Protein AF-A0A6L3F4P0-F1 (afdb_monomer_lite)

pLDDT: mean 70.33, std 22.97, range [26.78, 92.69]

Foldseek 3Di:
DWDQDPVPRWTWDDDPPDGDTDTFDDDDDDDDDPPRPPPDPPVPPVFDFQLVVVLVCCPVVDDPVRVCVLCVVVVHDLVPFDDDDPSSSSSSVCVVCVVVVNNVVSLVSVCVVCVPDDSVVGTD

Structure (mmCIF, N/CA/C/O backbone):
data_AF-A0A6L3F4P0-F1
#
_entry.id   AF-A0A6L3F4P0-F1
#
loop_
_atom_site.group_PDB
_atom_site.id
_atom_site.type_symbol
_atom_site.label_atom_id
_atom_site.label_alt_id
_atom_site.label_comp_id
_atom_site.label_asym_id
_atom_site.label_entity_id
_atom_site.label_seq_id
_atom_site.pdbx_PDB_ins_code
_atom_site.Cartn_x
_atom_site.Cartn_y
_atom_site.Cartn_z
_atom_site.occupancy
_atom_site.B_iso_or_equiv
_atom_site.auth_seq_id
_atom_site.auth_comp_id
_atom_site.auth_asym_id
_atom_site.auth_atom_id
_atom_site.pdbx_PDB_model_num
ATOM 1 N N . MET A 1 1 ? -1.075 0.061 -32.905 1.00 42.75 1 MET A N 1
ATOM 2 C CA . MET A 1 1 ? -0.532 -0.656 -34.079 1.00 42.75 1 MET A CA 1
ATOM 3 C C . MET A 1 1 ? -1.241 -1.988 -34.069 1.00 42.75 1 MET A C 1
ATOM 5 O O . MET A 1 1 ? -0.926 -2.826 -33.236 1.00 42.75 1 MET A O 1
ATOM 9 N N . ASP A 1 2 ? -2.307 -2.077 -34.853 1.00 35.22 2 ASP A N 1
ATOM 10 C CA . ASP A 1 2 ? -3.335 -3.107 -34.708 1.00 35.22 2 ASP A CA 1
ATOM 11 C C . ASP A 1 2 ? -2.929 -4.367 -35.473 1.00 35.22 2 ASP A C 1
ATOM 13 O O . ASP A 1 2 ? -2.461 -4.281 -36.610 1.00 35.22 2 ASP A O 1
ATOM 17 N N . TYR A 1 3 ? -3.059 -5.531 -34.833 1.00 44.69 3 TYR A N 1
ATOM 18 C CA . TYR A 1 3 ? -2.698 -6.822 -35.416 1.00 44.69 3 TYR A CA 1
ATOM 19 C C . TYR A 1 3 ? -3.975 -7.643 -35.609 1.00 44.69 3 TYR A C 1
ATOM 21 O O . TYR A 1 3 ? -4.671 -7.970 -34.648 1.00 44.69 3 TYR A O 1
ATOM 29 N N . PHE A 1 4 ? -4.300 -7.941 -36.865 1.00 42.84 4 PHE A N 1
ATOM 30 C CA . PHE A 1 4 ? -5.438 -8.774 -37.247 1.00 42.84 4 PHE A CA 1
ATOM 31 C C . PHE A 1 4 ? -4.982 -10.239 -37.245 1.00 42.84 4 PHE A C 1
ATOM 33 O O . PHE A 1 4 ? -4.048 -10.575 -37.975 1.00 42.84 4 PHE A O 1
ATOM 40 N N . ASN A 1 5 ? -5.592 -11.111 -36.435 1.00 42.06 5 ASN A N 1
ATOM 41 C CA . ASN A 1 5 ? -5.257 -12.536 -36.443 1.00 42.06 5 ASN A CA 1
ATOM 42 C C . ASN A 1 5 ? -6.239 -13.293 -37.348 1.00 42.06 5 ASN A C 1
ATOM 44 O O . ASN A 1 5 ? -7.413 -13.466 -37.019 1.00 42.06 5 ASN A O 1
ATOM 48 N N . SER A 1 6 ? -5.760 -13.698 -38.526 1.00 47.28 6 SER A N 1
ATOM 49 C CA . SER A 1 6 ? -6.613 -14.195 -39.612 1.00 47.28 6 SER A CA 1
ATOM 50 C C . SER A 1 6 ? -7.157 -15.614 -39.401 1.00 47.28 6 SER A C 1
ATOM 52 O O . SER A 1 6 ? -8.027 -16.020 -40.166 1.00 47.28 6 SER A O 1
ATOM 54 N N . ASP A 1 7 ? -6.684 -16.350 -38.391 1.00 43.00 7 ASP A N 1
ATOM 55 C CA . ASP A 1 7 ? -7.163 -17.709 -38.087 1.00 43.00 7 ASP A CA 1
ATOM 56 C C . ASP A 1 7 ? -8.420 -17.731 -37.195 1.00 43.00 7 ASP A C 1
ATOM 58 O O . ASP A 1 7 ? -9.146 -18.723 -37.183 1.00 43.00 7 ASP A O 1
ATOM 62 N N . SER A 1 8 ? -8.721 -16.637 -36.482 1.00 45.34 8 SER A N 1
ATOM 63 C CA . SER A 1 8 ? -9.812 -16.605 -35.488 1.00 45.34 8 SER A CA 1
ATOM 64 C C . SER A 1 8 ? -10.916 -15.591 -35.793 1.00 45.34 8 SER A C 1
ATOM 66 O O . SER A 1 8 ? -11.995 -15.681 -35.221 1.00 45.34 8 SER A O 1
ATOM 68 N N . GLY A 1 9 ? -10.675 -14.633 -36.696 1.00 38.62 9 GLY A N 1
ATOM 69 C CA . GLY A 1 9 ? -11.636 -13.564 -36.991 1.00 38.62 9 GLY A CA 1
ATOM 70 C C . GLY A 1 9 ? -11.689 -12.441 -35.947 1.00 38.62 9 GLY A C 1
ATOM 71 O O . GLY A 1 9 ? -12.591 -11.611 -36.014 1.00 38.62 9 GLY A O 1
ATOM 72 N N . ASP A 1 10 ? -10.714 -12.372 -35.034 1.00 38.34 10 ASP A N 1
ATOM 73 C CA . ASP A 1 10 ? -10.669 -11.362 -33.975 1.00 38.34 10 ASP A CA 1
ATOM 74 C C . ASP A 1 10 ? -9.660 -10.237 -34.263 1.00 38.34 10 ASP A C 1
ATOM 76 O O . ASP A 1 10 ? -8.498 -10.459 -34.627 1.00 38.34 10 ASP A O 1
ATOM 80 N N . LEU A 1 11 ? -10.113 -9.001 -34.037 1.00 41.16 11 LEU A N 1
ATOM 81 C CA . LEU A 1 11 ? -9.292 -7.791 -33.977 1.00 41.16 11 LEU A CA 1
ATOM 82 C C . LEU A 1 11 ? -8.841 -7.568 -32.534 1.00 41.16 11 LEU A C 1
ATOM 84 O O . LEU A 1 11 ? -9.662 -7.260 -31.669 1.00 41.16 11 LEU A O 1
ATOM 88 N N . ILE A 1 12 ? -7.536 -7.676 -32.281 1.00 43.41 12 ILE A N 1
ATOM 89 C CA . ILE A 1 12 ? -6.963 -7.364 -30.971 1.00 43.41 12 ILE A CA 1
ATOM 90 C C . ILE A 1 12 ? -6.467 -5.916 -30.991 1.00 43.41 12 ILE A C 1
ATOM 92 O O . ILE A 1 12 ? -5.444 -5.602 -31.605 1.00 43.41 12 ILE A O 1
ATOM 96 N N . LEU A 1 13 ? -7.200 -5.027 -30.318 1.00 44.22 13 LEU A N 1
ATOM 97 C CA . LEU A 1 13 ? -6.791 -3.637 -30.113 1.00 44.22 13 LEU A CA 1
ATOM 98 C C . LEU A 1 13 ? -6.022 -3.538 -28.790 1.00 44.22 13 LEU A C 1
ATOM 100 O O . LEU A 1 13 ? -6.597 -3.664 -27.708 1.00 44.22 13 LEU A O 1
ATOM 104 N N . TYR A 1 14 ? -4.708 -3.326 -28.877 1.00 40.53 14 TYR A N 1
ATOM 105 C CA . TYR A 1 14 ? -3.856 -3.058 -27.719 1.00 40.53 14 TYR A CA 1
ATOM 106 C C . TYR A 1 14 ? -3.751 -1.547 -27.499 1.00 40.53 14 TYR A C 1
ATOM 108 O O . TYR A 1 14 ? -3.078 -0.856 -28.267 1.00 40.53 14 TYR A O 1
ATOM 116 N N . ASP A 1 15 ? -4.365 -1.030 -26.434 1.00 38.53 15 ASP A N 1
ATOM 117 C CA . ASP A 1 15 ? -4.084 0.331 -25.976 1.00 38.53 15 ASP A CA 1
ATOM 118 C C . ASP A 1 15 ? -2.835 0.325 -25.081 1.00 38.53 15 ASP A C 1
ATOM 120 O O . ASP A 1 15 ? -2.800 -0.271 -24.002 1.00 38.53 15 ASP A O 1
ATOM 124 N N . THR A 1 16 ? -1.768 0.975 -25.545 1.00 40.09 16 THR A N 1
ATOM 125 C CA . THR A 1 16 ? -0.463 1.012 -24.867 1.00 40.09 16 THR A CA 1
ATOM 126 C C . THR A 1 16 ? -0.440 1.840 -23.576 1.00 40.09 16 THR A C 1
ATOM 128 O O . THR A 1 16 ? 0.608 1.895 -22.933 1.00 40.09 16 THR A O 1
ATOM 131 N N . ALA A 1 17 ? -1.540 2.483 -23.163 1.00 40.66 17 ALA A N 1
ATOM 132 C CA . ALA A 1 17 ? -1.553 3.331 -21.968 1.00 40.66 17 ALA A CA 1
ATOM 133 C C . ALA A 1 17 ? -2.122 2.644 -20.715 1.00 40.66 17 ALA A C 1
ATOM 135 O O . ALA A 1 17 ? -1.801 3.060 -19.598 1.00 40.66 17 ALA A O 1
ATOM 136 N N . LYS A 1 18 ? -2.927 1.585 -20.850 1.00 40.06 18 LYS A N 1
ATOM 137 C CA . LYS A 1 18 ? -3.455 0.803 -19.720 1.00 40.06 18 LYS A CA 1
ATOM 138 C C . LYS A 1 18 ? -3.659 -0.629 -20.186 1.00 40.06 18 LYS A C 1
ATOM 140 O O . LYS A 1 18 ? -4.528 -0.851 -21.012 1.00 40.06 18 LYS A O 1
ATOM 145 N N . CYS A 1 19 ? -2.871 -1.576 -19.675 1.00 32.91 19 CYS A N 1
ATOM 146 C CA . CYS A 1 19 ? -2.911 -3.002 -20.022 1.00 32.91 19 CYS A CA 1
ATOM 147 C C . CYS A 1 19 ? -4.301 -3.657 -19.833 1.00 32.91 19 CYS A C 1
ATOM 149 O O . CYS A 1 19 ? -4.475 -4.446 -18.911 1.00 32.91 19 CYS A O 1
ATOM 151 N N . ASN A 1 20 ? -5.269 -3.363 -20.697 1.00 36.84 20 ASN A N 1
ATOM 152 C CA . ASN A 1 20 ? -6.595 -3.961 -20.731 1.00 36.84 20 ASN A CA 1
ATOM 153 C C . ASN A 1 20 ? -6.821 -4.505 -22.145 1.00 36.84 20 ASN A C 1
ATOM 155 O O . ASN A 1 20 ? -6.736 -3.769 -23.127 1.00 36.84 20 ASN A O 1
ATOM 159 N N . LEU A 1 21 ? -7.055 -5.812 -22.233 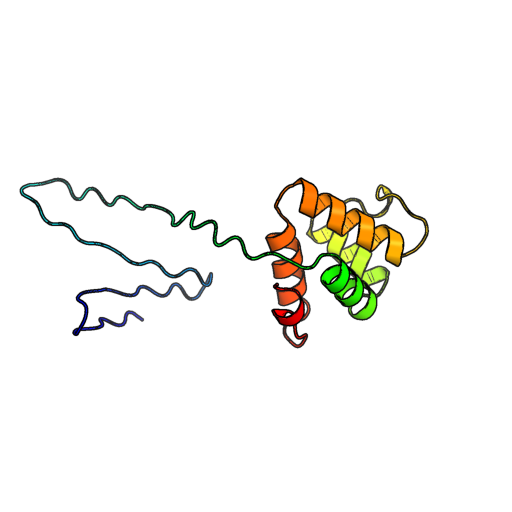1.00 40.03 21 LEU A N 1
ATOM 160 C CA . LEU A 1 21 ? -7.337 -6.532 -23.470 1.00 40.03 21 LEU A CA 1
ATOM 161 C C . LEU A 1 21 ? -8.816 -6.317 -23.834 1.00 40.03 21 LEU A C 1
ATOM 163 O O . LEU A 1 21 ? -9.685 -6.622 -23.023 1.00 40.03 21 LEU A O 1
ATOM 167 N N . PHE A 1 22 ? -9.109 -5.797 -25.025 1.00 43.44 22 PHE A N 1
ATOM 168 C CA . PHE 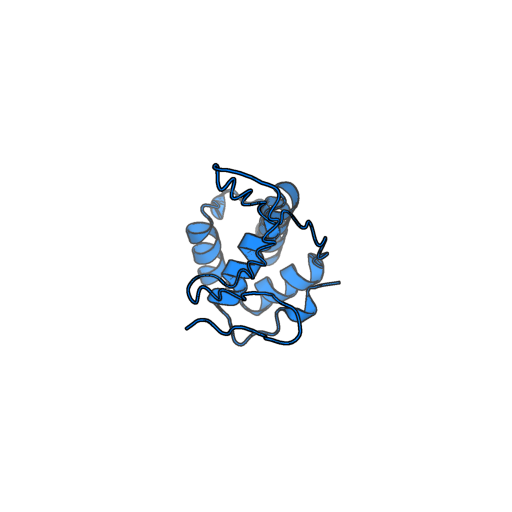A 1 22 ? -10.473 -5.688 -25.553 1.00 43.44 22 PHE A CA 1
ATOM 169 C C . PHE A 1 22 ? -10.668 -6.765 -26.633 1.00 43.44 22 PHE A C 1
ATOM 171 O O . PHE A 1 22 ? -9.944 -6.754 -27.626 1.00 43.44 22 PHE A O 1
ATOM 178 N N . LEU A 1 23 ? -11.624 -7.685 -26.460 1.00 38.66 23 LEU A N 1
ATOM 179 C CA . LEU A 1 23 ? -12.101 -8.579 -27.528 1.00 38.66 23 LEU A CA 1
ATOM 180 C C . LEU A 1 23 ? -13.448 -8.048 -28.040 1.00 38.66 23 LEU A C 1
ATOM 182 O O . LEU A 1 23 ? -14.329 -7.720 -27.246 1.00 38.66 23 LEU A O 1
ATOM 186 N N . CYS A 1 24 ? -13.581 -7.903 -29.359 1.00 34.19 24 CYS A N 1
ATOM 187 C CA . CYS A 1 24 ? -14.738 -7.305 -30.025 1.00 34.19 24 CYS A CA 1
ATOM 188 C C . CYS A 1 24 ? -15.501 -8.385 -30.802 1.00 34.19 24 CYS A C 1
ATOM 190 O O . CYS A 1 24 ? -15.080 -8.755 -31.894 1.00 34.19 24 CYS A O 1
ATOM 192 N N . GLU A 1 25 ? -16.627 -8.877 -30.278 1.00 35.97 25 GLU A N 1
ATOM 193 C CA . GLU A 1 25 ? -17.511 -9.746 -31.065 1.00 35.97 25 GLU A CA 1
ATOM 194 C C . GLU A 1 25 ? -18.373 -8.905 -32.021 1.00 35.97 25 GLU A C 1
ATOM 196 O O . GLU A 1 25 ? -19.236 -8.125 -31.606 1.00 35.97 25 GLU A O 1
ATOM 201 N N . VAL A 1 26 ? -18.159 -9.083 -33.327 1.00 41.56 26 VAL A N 1
ATOM 202 C CA . VAL A 1 26 ? -18.986 -8.489 -34.386 1.00 41.56 26 VAL A CA 1
ATOM 203 C C . VAL A 1 26 ? -20.092 -9.477 -34.760 1.00 41.56 26 VAL A C 1
ATOM 205 O O . VAL A 1 26 ? -19.871 -10.395 -35.544 1.00 41.56 26 VAL A O 1
ATOM 208 N N . SER A 1 27 ? -21.306 -9.289 -34.235 1.00 35.84 27 SER A N 1
ATOM 209 C CA . SER A 1 27 ? -22.479 -10.056 -34.681 1.00 35.84 27 SER A CA 1
ATOM 210 C C . SER A 1 27 ? -23.333 -9.231 -35.643 1.00 35.84 27 SER A C 1
ATOM 212 O O . SER A 1 27 ? -23.901 -8.199 -35.281 1.00 35.84 27 SER A O 1
ATOM 214 N N . ASN A 1 28 ? -23.395 -9.681 -36.896 1.00 43.16 28 ASN A N 1
ATOM 215 C CA . ASN A 1 28 ? -24.154 -9.062 -37.975 1.00 43.16 28 ASN A CA 1
ATOM 216 C C . ASN A 1 28 ? -25.495 -9.788 -38.144 1.00 43.16 28 ASN A C 1
ATOM 218 O O . ASN A 1 28 ? -25.561 -10.835 -38.785 1.00 43.16 28 ASN A O 1
ATOM 222 N N . GLN A 1 29 ? -26.574 -9.228 -37.597 1.00 43.59 29 GLN A N 1
ATOM 223 C CA . GLN A 1 29 ? -27.927 -9.597 -38.012 1.00 43.59 29 GLN A CA 1
ATOM 224 C C . GLN A 1 29 ? -28.713 -8.342 -38.391 1.00 43.59 29 GLN A C 1
ATOM 226 O O . GLN A 1 29 ? -29.338 -7.706 -37.557 1.00 43.59 29 GLN A O 1
ATOM 231 N N . SER A 1 30 ? -28.659 -8.040 -39.691 1.00 41.66 30 SER A N 1
ATOM 232 C CA . SER A 1 30 ? -29.635 -7.282 -40.481 1.00 41.66 30 SER A CA 1
ATOM 233 C C . SER A 1 30 ? -29.992 -5.851 -40.035 1.00 41.66 30 SER A C 1
ATOM 235 O O . SER A 1 30 ? -30.698 -5.617 -39.063 1.00 41.66 30 SER A O 1
ATOM 237 N N . ALA A 1 31 ? -29.590 -4.910 -40.895 1.00 42.66 31 ALA A N 1
ATOM 238 C CA . ALA A 1 31 ? -30.130 -3.564 -41.092 1.00 42.66 31 ALA A CA 1
ATOM 239 C C . ALA A 1 31 ? -30.072 -2.565 -39.910 1.00 42.66 31 ALA A C 1
ATOM 241 O O . ALA A 1 31 ? -31.017 -2.372 -39.155 1.00 42.66 31 ALA A O 1
ATOM 242 N N . ASN A 1 32 ? -28.998 -1.768 -39.937 1.00 45.44 32 ASN A N 1
ATOM 243 C CA . ASN A 1 32 ? -29.019 -0.329 -39.652 1.00 45.44 32 ASN A CA 1
ATOM 244 C C . ASN A 1 32 ? -29.229 0.125 -38.192 1.00 45.44 32 ASN A C 1
ATOM 246 O O . ASN A 1 32 ? -30.074 0.970 -37.924 1.00 45.44 32 ASN A O 1
ATOM 250 N N . MET A 1 33 ? -28.397 -0.371 -37.269 1.00 26.78 33 MET A N 1
ATOM 251 C CA . MET A 1 33 ? -27.909 0.368 -36.090 1.00 26.78 33 MET A CA 1
ATOM 252 C C . MET A 1 33 ? -26.742 -0.427 -35.483 1.00 26.78 33 MET A C 1
ATOM 254 O O . MET A 1 33 ? -26.954 -1.497 -34.916 1.00 26.78 33 MET A O 1
ATOM 258 N N . ILE A 1 34 ? -25.497 0.042 -35.632 1.00 32.53 34 ILE A N 1
ATOM 259 C CA . ILE A 1 34 ? -24.331 -0.605 -35.006 1.00 32.53 34 ILE A CA 1
ATOM 260 C C . ILE A 1 34 ? -24.468 -0.412 -33.494 1.00 32.53 34 ILE A C 1
ATOM 262 O O . ILE A 1 34 ? -24.091 0.624 -32.952 1.00 32.53 34 ILE A O 1
ATOM 266 N N . THR A 1 35 ? -25.049 -1.386 -32.801 1.00 28.84 35 THR A N 1
ATOM 267 C CA . THR A 1 35 ? -25.110 -1.356 -31.340 1.00 28.84 35 THR A CA 1
ATOM 268 C C . THR A 1 35 ? -23.824 -1.986 -30.830 1.00 28.84 35 THR A C 1
ATOM 270 O O . THR A 1 35 ? -23.754 -3.196 -30.633 1.00 28.84 35 THR A O 1
ATOM 273 N N . VAL A 1 36 ? -22.780 -1.172 -30.651 1.00 39.53 36 VAL A N 1
ATOM 274 C CA . VAL A 1 36 ? -21.571 -1.609 -29.945 1.00 39.53 36 VAL A CA 1
ATOM 275 C C . VAL A 1 36 ? -21.954 -1.762 -28.478 1.00 39.53 36 VAL A C 1
ATOM 277 O O . VAL A 1 36 ? -21.948 -0.799 -27.712 1.00 39.53 36 VAL A O 1
ATOM 280 N N . LYS A 1 37 ? -22.338 -2.970 -28.067 1.00 41.28 37 LYS A N 1
ATOM 281 C CA . LYS A 1 37 ? -22.358 -3.299 -26.645 1.00 41.28 37 LYS A CA 1
ATOM 282 C C . LYS A 1 37 ? -20.907 -3.405 -26.199 1.00 41.28 37 LYS A C 1
ATOM 284 O O . LYS A 1 37 ? -20.295 -4.461 -26.302 1.00 41.28 37 LYS A O 1
ATOM 289 N N . ILE A 1 38 ? -20.360 -2.291 -25.718 1.00 42.31 38 ILE A N 1
ATOM 290 C CA . ILE A 1 38 ? -19.138 -2.305 -24.915 1.00 42.31 38 ILE A CA 1
ATOM 291 C C . ILE A 1 38 ? -19.525 -2.963 -23.595 1.00 42.31 38 ILE A C 1
ATOM 293 O O . ILE A 1 38 ? -19.912 -2.304 -22.630 1.00 42.31 38 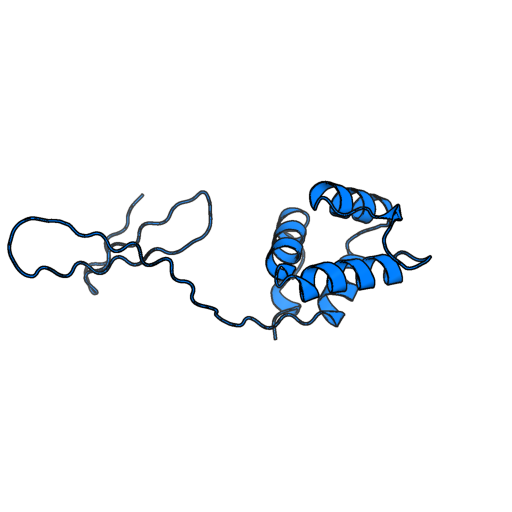ILE A O 1
ATOM 297 N N . THR A 1 39 ? -19.498 -4.286 -23.570 1.00 39.16 39 THR A N 1
ATOM 298 C CA . THR A 1 39 ? -19.538 -5.017 -22.315 1.00 39.16 39 THR A CA 1
ATOM 299 C C . THR A 1 39 ? -18.143 -4.868 -21.739 1.00 39.16 39 THR A C 1
ATOM 301 O O . THR A 1 39 ? -17.199 -5.495 -22.211 1.00 39.16 39 THR A O 1
ATOM 304 N N . VAL A 1 40 ? -17.985 -3.975 -20.759 1.00 45.31 40 VAL A N 1
ATOM 305 C CA . VAL A 1 40 ? -16.817 -4.036 -19.882 1.00 45.31 40 VAL A CA 1
ATOM 306 C C . VAL A 1 40 ? -16.812 -5.455 -19.338 1.00 45.31 40 VAL A C 1
ATOM 308 O O . VAL A 1 40 ? -17.778 -5.862 -18.688 1.00 45.31 40 VAL A O 1
ATOM 311 N N . ILE A 1 41 ? -15.765 -6.213 -19.650 1.00 42.78 41 ILE A N 1
ATOM 312 C CA . ILE A 1 41 ? -15.435 -7.442 -18.940 1.00 42.78 41 ILE A CA 1
ATOM 313 C C . ILE A 1 41 ? -15.226 -7.054 -17.474 1.00 42.78 41 ILE A C 1
ATOM 315 O O . ILE A 1 41 ? -14.120 -6.789 -17.019 1.00 42.78 41 ILE A O 1
ATOM 319 N N . HIS A 1 42 ? -16.321 -7.001 -16.716 1.00 46.75 42 HIS A N 1
ATOM 320 C CA . HIS A 1 42 ? -16.318 -7.205 -15.275 1.00 46.75 42 HIS A CA 1
ATOM 321 C C . HIS A 1 42 ? -16.141 -8.703 -15.040 1.00 46.75 42 HIS A C 1
ATOM 323 O O . HIS A 1 42 ? -16.974 -9.377 -14.439 1.00 46.75 42 HIS A O 1
ATOM 329 N N . GLU A 1 43 ? -15.051 -9.240 -15.578 1.00 44.53 43 GLU A N 1
ATOM 330 C CA . GLU A 1 43 ? -14.605 -10.577 -15.269 1.00 44.53 43 GLU A CA 1
ATOM 331 C C . GLU A 1 43 ? -13.926 -10.448 -13.909 1.00 44.53 43 GLU A C 1
ATOM 333 O O . GLU A 1 43 ? -12.767 -10.049 -13.778 1.00 44.53 43 GLU A O 1
ATOM 338 N N . HIS A 1 44 ? -14.723 -10.661 -12.861 1.00 44.88 44 HIS A N 1
ATOM 339 C CA . HIS A 1 44 ? -14.266 -10.891 -11.496 1.00 44.88 44 HIS A CA 1
ATOM 340 C C . HIS A 1 44 ? -13.463 -12.202 -11.476 1.00 44.88 44 HIS A C 1
ATOM 342 O O . HIS A 1 44 ? -13.838 -13.180 -10.833 1.00 44.88 44 HIS A O 1
ATOM 348 N N . ASP A 1 45 ? -12.338 -12.228 -12.189 1.00 49.00 45 ASP A N 1
ATOM 349 C CA . ASP A 1 45 ? -11.298 -13.212 -11.982 1.00 49.00 45 ASP A CA 1
ATOM 350 C C . ASP A 1 45 ? -10.822 -12.967 -10.555 1.00 49.00 45 ASP A C 1
ATOM 352 O O . ASP A 1 45 ? -10.253 -11.917 -10.225 1.00 49.00 45 ASP A O 1
ATOM 356 N N . LYS A 1 46 ? -11.259 -13.838 -9.647 1.00 58.62 46 LYS A N 1
ATOM 357 C CA . LYS A 1 46 ? -11.197 -13.643 -8.199 1.00 58.62 46 LYS A CA 1
ATOM 358 C C . LYS A 1 46 ? -9.784 -13.964 -7.727 1.00 58.62 46 LYS A C 1
ATOM 360 O O . LYS A 1 46 ? -9.588 -14.837 -6.890 1.00 58.62 46 LYS A O 1
ATOM 365 N N . VAL A 1 47 ? -8.805 -13.262 -8.297 1.00 66.50 47 VAL A N 1
ATOM 366 C CA . VAL A 1 47 ? -7.397 -13.333 -7.933 1.00 66.50 47 VAL A CA 1
ATOM 367 C C . VAL A 1 47 ? -7.308 -13.065 -6.441 1.00 66.50 47 VAL A C 1
ATOM 369 O O . VAL A 1 47 ? -7.543 -11.946 -5.970 1.00 66.50 47 VAL A O 1
ATOM 372 N N . LYS A 1 48 ? -7.040 -14.128 -5.691 1.00 79.19 48 LYS A N 1
ATOM 373 C CA . LYS A 1 48 ? -7.014 -14.088 -4.243 1.00 79.19 48 LYS A CA 1
ATOM 374 C C . LYS A 1 48 ? -5.620 -13.628 -3.834 1.00 79.19 48 LYS A C 1
ATOM 376 O O . LYS A 1 48 ? -4.612 -14.188 -4.249 1.00 79.19 48 LYS A O 1
ATOM 381 N N . ILE A 1 49 ? -5.555 -12.552 -3.058 1.00 86.12 49 ILE A N 1
ATOM 382 C CA . ILE A 1 49 ? -4.286 -11.969 -2.612 1.00 86.12 49 ILE A CA 1
ATOM 383 C C . ILE A 1 49 ? -4.012 -12.436 -1.186 1.00 86.12 49 ILE A C 1
ATOM 385 O O . ILE A 1 49 ? -4.848 -12.321 -0.292 1.00 86.12 49 ILE A O 1
ATOM 389 N N . ASN A 1 50 ? -2.812 -12.953 -0.954 1.00 89.75 50 ASN A N 1
ATOM 390 C CA . ASN A 1 50 ? -2.330 -13.291 0.371 1.00 89.75 50 ASN A CA 1
ATOM 391 C C . ASN A 1 50 ? -1.910 -12.014 1.112 1.00 89.75 50 ASN A C 1
ATOM 393 O O . ASN A 1 50 ? -0.789 -11.518 0.961 1.00 89.75 50 ASN A O 1
ATOM 397 N N . LEU A 1 51 ? -2.816 -11.497 1.944 1.00 89.38 51 LEU A N 1
ATOM 398 C CA . LEU A 1 51 ? -2.619 -10.268 2.719 1.00 89.38 51 LEU A CA 1
ATOM 399 C C . LEU A 1 51 ? -1.402 -10.344 3.650 1.00 89.38 51 LEU A C 1
ATOM 401 O O . LEU A 1 51 ? -0.674 -9.366 3.811 1.00 89.38 51 LEU A O 1
ATOM 405 N N . SER A 1 52 ? -1.132 -11.513 4.238 1.00 90.75 52 SER A N 1
ATOM 406 C CA . SER A 1 52 ? 0.033 -11.704 5.106 1.00 90.75 52 SER A CA 1
ATOM 407 C C . SER A 1 52 ? 1.340 -11.567 4.329 1.00 90.75 52 SER A C 1
ATOM 409 O O . SER A 1 52 ? 2.288 -10.951 4.822 1.00 90.75 52 SER A O 1
ATOM 411 N N . ARG A 1 53 ? 1.392 -12.100 3.102 1.00 90.69 53 ARG A N 1
ATOM 412 C CA . ARG A 1 53 ? 2.558 -11.972 2.224 1.00 90.69 53 ARG A CA 1
ATOM 413 C C . ARG A 1 53 ? 2.726 -10.542 1.725 1.00 90.69 53 ARG A C 1
ATOM 415 O O . ARG A 1 53 ? 3.841 -10.027 1.760 1.00 90.69 53 ARG A O 1
ATOM 422 N N . LEU A 1 54 ? 1.626 -9.894 1.342 1.00 90.69 54 LEU A N 1
ATOM 423 C CA . LEU A 1 54 ? 1.615 -8.486 0.952 1.00 90.69 54 LEU A CA 1
ATOM 424 C C . LEU A 1 54 ? 2.162 -7.593 2.074 1.00 90.69 54 LEU A C 1
ATOM 426 O O . LEU A 1 54 ? 3.058 -6.790 1.830 1.00 90.69 54 LEU A O 1
ATOM 430 N N . ARG A 1 55 ? 1.712 -7.802 3.318 1.00 91.62 55 ARG A N 1
ATOM 431 C CA . ARG A 1 55 ? 2.205 -7.084 4.504 1.00 91.62 55 ARG A CA 1
ATOM 432 C C . ARG A 1 55 ? 3.712 -7.218 4.673 1.00 91.62 55 ARG A C 1
ATOM 434 O O . ARG A 1 55 ? 4.395 -6.214 4.822 1.00 91.62 55 ARG A O 1
ATOM 441 N N . GLN A 1 56 ? 4.233 -8.444 4.609 1.00 91.56 56 GLN A N 1
ATOM 442 C CA . GLN A 1 56 ? 5.673 -8.699 4.726 1.00 91.56 56 GLN A CA 1
ATOM 443 C C . GLN A 1 56 ? 6.473 -8.035 3.602 1.00 91.56 56 GLN A C 1
ATOM 445 O O . GLN A 1 56 ? 7.590 -7.580 3.830 1.00 91.56 56 GLN A O 1
ATOM 450 N N . MET A 1 57 ? 5.928 -8.003 2.385 1.00 91.12 57 MET A N 1
ATOM 451 C C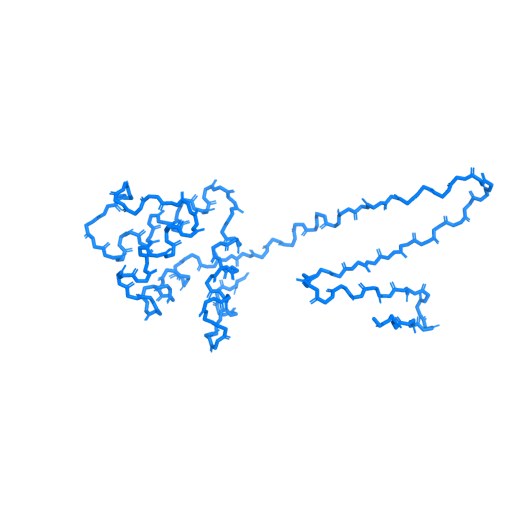A . MET A 1 57 ? 6.583 -7.341 1.262 1.00 91.12 57 MET A CA 1
ATOM 452 C C . MET A 1 57 ? 6.619 -5.830 1.449 1.00 91.12 57 MET A C 1
ATOM 454 O O . MET A 1 57 ? 7.685 -5.245 1.295 1.00 91.12 57 MET A O 1
ATOM 458 N N . ILE A 1 58 ? 5.495 -5.208 1.812 1.00 90.38 58 ILE A N 1
ATOM 459 C CA . ILE A 1 58 ? 5.436 -3.762 2.046 1.00 90.38 58 ILE A CA 1
ATOM 460 C C . ILE A 1 58 ? 6.367 -3.382 3.201 1.00 90.38 58 ILE A C 1
ATOM 462 O O . ILE A 1 58 ? 7.190 -2.488 3.049 1.00 90.38 58 ILE A O 1
ATOM 466 N N . ASP A 1 59 ? 6.324 -4.116 4.312 1.00 90.75 59 ASP A N 1
ATOM 467 C CA . ASP A 1 59 ? 7.167 -3.838 5.474 1.00 90.75 59 ASP A CA 1
ATOM 468 C C . ASP A 1 59 ? 8.677 -3.951 5.175 1.00 90.75 59 ASP A C 1
ATOM 470 O O . ASP A 1 59 ? 9.472 -3.155 5.678 1.00 90.75 59 ASP A O 1
ATOM 474 N N . LYS A 1 60 ? 9.081 -4.892 4.311 1.00 90.75 60 LYS A N 1
ATOM 475 C CA . LYS A 1 60 ? 10.487 -5.067 3.903 1.00 90.75 60 LYS A CA 1
ATOM 476 C C . LYS A 1 60 ? 10.946 -4.087 2.828 1.00 90.75 60 LYS A C 1
ATOM 478 O O . LYS A 1 60 ? 12.115 -3.713 2.816 1.00 90.75 60 LYS A O 1
ATOM 483 N N . LEU A 1 61 ? 10.071 -3.741 1.886 1.00 89.69 61 LEU A N 1
ATOM 484 C CA . LEU A 1 61 ? 10.418 -2.922 0.721 1.00 89.69 61 LEU A CA 1
ATOM 485 C C . LEU A 1 61 ? 10.286 -1.422 0.984 1.00 89.69 61 LEU A C 1
ATOM 487 O O . LEU A 1 61 ? 10.926 -0.648 0.274 1.00 89.69 61 LEU A O 1
ATOM 491 N N . PHE A 1 62 ? 9.467 -1.035 1.964 1.00 89.69 62 PHE A N 1
ATOM 492 C CA . PHE A 1 62 ? 9.191 0.352 2.314 1.00 89.69 62 PHE A CA 1
ATOM 493 C C . PHE A 1 62 ? 9.668 0.639 3.740 1.00 89.69 62 PHE A C 1
ATOM 495 O O . PHE A 1 62 ? 9.394 -0.090 4.703 1.00 89.69 62 PHE A O 1
ATOM 502 N N . ASN A 1 63 ? 10.390 1.740 3.890 1.00 92.31 63 ASN A N 1
ATOM 503 C CA . ASN A 1 63 ? 10.699 2.321 5.194 1.00 92.31 63 ASN A CA 1
ATOM 504 C C . ASN A 1 63 ? 9.578 3.290 5.623 1.00 92.31 63 ASN A C 1
ATOM 506 O O . ASN A 1 63 ? 8.628 3.536 4.884 1.00 92.31 63 ASN A O 1
ATOM 510 N N . GLU A 1 64 ? 9.622 3.776 6.866 1.00 90.00 64 GLU A N 1
ATOM 511 C CA . GLU A 1 64 ? 8.500 4.528 7.453 1.00 90.00 64 GLU A CA 1
ATOM 512 C C . GLU A 1 64 ? 8.150 5.796 6.659 1.00 90.00 64 GLU A C 1
ATOM 514 O O . GLU A 1 64 ? 6.975 6.082 6.437 1.00 90.00 64 GLU A O 1
ATOM 519 N N . SER A 1 65 ? 9.158 6.532 6.186 1.00 91.12 65 SER A N 1
ATOM 520 C CA . SER A 1 65 ? 8.943 7.732 5.373 1.00 91.12 65 SER A CA 1
ATOM 521 C C . SER A 1 65 ? 8.243 7.409 4.054 1.00 91.12 65 SER A C 1
ATOM 523 O O . SER A 1 65 ? 7.288 8.087 3.689 1.00 91.12 65 SER A O 1
ATOM 525 N N . GLU A 1 66 ? 8.662 6.343 3.367 1.00 91.88 66 GLU A N 1
ATOM 526 C CA . GLU A 1 66 ? 8.020 5.908 2.124 1.00 91.88 66 GLU A CA 1
ATOM 527 C C . GLU A 1 66 ? 6.595 5.405 2.357 1.00 91.88 66 GLU A C 1
ATOM 529 O O . GLU A 1 66 ? 5.728 5.619 1.515 1.00 91.88 66 GLU A O 1
ATOM 534 N N . LEU A 1 67 ? 6.325 4.785 3.509 1.00 91.06 67 LEU A N 1
ATOM 535 C CA . LEU A 1 67 ? 4.976 4.379 3.888 1.00 91.06 67 LEU A CA 1
ATOM 536 C C . LEU A 1 67 ? 4.060 5.594 4.098 1.00 91.06 67 LEU A C 1
ATOM 538 O O . LEU A 1 67 ? 2.916 5.568 3.658 1.00 91.06 67 LEU A O 1
ATOM 542 N N . LYS A 1 68 ? 4.562 6.677 4.709 1.00 91.56 68 LYS A N 1
ATOM 543 C CA . LYS A 1 68 ? 3.818 7.943 4.837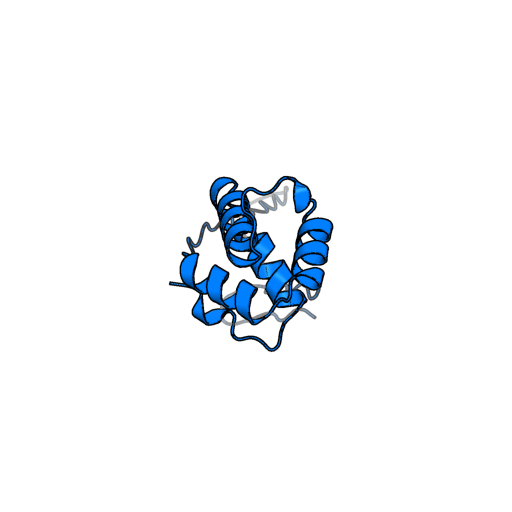 1.00 91.56 68 LYS A CA 1
ATOM 544 C C . LYS A 1 68 ? 3.501 8.548 3.471 1.00 91.56 68 LYS A C 1
ATOM 546 O O . LYS A 1 68 ? 2.363 8.948 3.247 1.00 91.56 68 LYS A O 1
ATOM 551 N N . THR A 1 69 ? 4.470 8.568 2.553 1.00 91.44 69 THR A N 1
ATOM 552 C CA . THR A 1 69 ? 4.249 9.020 1.168 1.00 91.44 69 THR A CA 1
ATOM 553 C C . THR A 1 69 ? 3.232 8.142 0.445 1.00 91.44 69 THR A C 1
ATOM 555 O O . THR A 1 69 ? 2.324 8.661 -0.192 1.00 91.44 69 THR A O 1
ATOM 558 N N . LEU A 1 70 ? 3.328 6.820 0.593 1.00 90.31 70 LEU A N 1
ATOM 559 C CA . LEU A 1 70 ? 2.379 5.882 0.001 1.00 90.31 70 LEU A CA 1
ATOM 560 C C . LEU A 1 70 ? 0.959 6.108 0.530 1.00 90.31 70 LEU A C 1
ATOM 562 O O . LEU A 1 70 ? 0.016 6.117 -0.254 1.00 90.31 70 LEU A O 1
ATOM 566 N N . CYS A 1 71 ? 0.798 6.317 1.838 1.00 90.69 71 CYS A N 1
ATOM 567 C CA . CYS A 1 71 ? -0.497 6.659 2.419 1.00 90.69 71 CYS A CA 1
ATOM 568 C C . CYS A 1 71 ? -1.024 7.986 1.856 1.00 90.69 71 CYS A C 1
ATOM 570 O O . CYS A 1 71 ? -2.182 8.043 1.462 1.00 90.69 71 CYS A O 1
ATOM 572 N N . PHE A 1 72 ? -0.175 9.012 1.742 1.00 90.56 72 PHE A N 1
ATOM 573 C CA . PHE A 1 72 ? -0.553 10.307 1.173 1.00 90.56 72 PHE A CA 1
ATOM 574 C C . PHE A 1 72 ? -1.036 10.197 -0.283 1.00 90.56 72 PHE A C 1
ATOM 576 O O . PHE A 1 72 ? -2.106 10.705 -0.609 1.00 90.56 72 PHE A O 1
ATOM 583 N N . ASP A 1 73 ? -0.306 9.476 -1.136 1.00 89.38 73 ASP A N 1
ATOM 584 C CA . ASP A 1 73 ? -0.661 9.284 -2.551 1.00 89.38 73 ASP A CA 1
ATOM 585 C C . ASP A 1 73 ? -1.932 8.444 -2.746 1.00 89.38 73 ASP A C 1
ATOM 587 O O . ASP A 1 73 ? -2.618 8.556 -3.764 1.00 89.38 73 ASP A O 1
ATOM 591 N N . LEU A 1 74 ? -2.243 7.587 -1.774 1.00 87.38 74 LEU A N 1
ATOM 592 C CA . LEU A 1 74 ? -3.475 6.804 -1.731 1.00 87.38 74 LEU A CA 1
ATOM 593 C C . LEU A 1 74 ? -4.611 7.516 -0.980 1.00 87.38 74 LEU A C 1
ATOM 595 O O . LEU A 1 74 ? -5.654 6.904 -0.762 1.00 87.38 74 LEU A O 1
ATOM 599 N N . GLU A 1 75 ? -4.415 8.781 -0.596 1.00 88.69 75 GLU A N 1
ATOM 600 C CA . GLU A 1 75 ? -5.382 9.607 0.139 1.00 88.69 75 GLU A CA 1
ATOM 601 C C . GLU A 1 75 ? -5.790 9.003 1.502 1.00 88.69 75 GLU A C 1
ATOM 603 O O . GLU A 1 75 ? -6.885 9.236 2.014 1.00 88.69 75 GLU A O 1
ATOM 608 N N . VAL A 1 76 ? -4.884 8.237 2.121 1.00 88.75 76 VAL A N 1
ATOM 609 C CA . VAL A 1 76 ? -5.035 7.641 3.453 1.00 88.75 76 VAL A CA 1
ATOM 610 C C . VAL A 1 76 ? -4.232 8.429 4.484 1.00 88.75 76 VAL A C 1
ATOM 612 O O . VAL A 1 76 ? -3.043 8.700 4.332 1.00 88.75 76 VAL A O 1
ATOM 615 N N . ASP A 1 77 ? -4.877 8.750 5.600 1.00 87.69 77 ASP A N 1
ATOM 616 C CA . ASP A 1 77 ? -4.257 9.479 6.701 1.00 87.69 77 ASP A CA 1
ATOM 617 C C . ASP A 1 77 ? -3.443 8.530 7.603 1.00 87.69 77 ASP A C 1
ATOM 619 O O . ASP A 1 77 ? -3.995 7.785 8.418 1.00 87.69 77 ASP A O 1
ATOM 623 N N . TYR A 1 78 ? -2.113 8.545 7.449 1.00 88.31 78 TYR A N 1
ATOM 624 C CA . TYR A 1 78 ? -1.195 7.699 8.224 1.00 88.31 78 TYR A CA 1
ATOM 625 C C . TYR A 1 78 ? -1.290 7.943 9.738 1.00 88.31 78 TYR A C 1
ATOM 627 O O . TYR A 1 78 ? -1.164 7.003 10.531 1.00 88.31 78 TYR A O 1
ATOM 635 N N . GLU A 1 79 ? -1.524 9.187 10.156 1.00 86.75 79 GLU A N 1
ATOM 636 C CA . GLU A 1 79 ? -1.603 9.567 11.571 1.00 86.75 79 GLU A CA 1
ATOM 637 C C . GLU A 1 79 ? -2.854 8.959 12.216 1.00 86.75 79 GLU A C 1
ATOM 639 O O . GLU A 1 79 ? -2.795 8.485 13.350 1.00 86.75 79 GLU A O 1
ATOM 644 N N . LYS A 1 80 ? -3.957 8.865 11.459 1.00 88.25 80 LYS A N 1
ATOM 645 C CA . LYS A 1 80 ? -5.218 8.259 11.917 1.00 88.25 80 LYS A CA 1
ATOM 646 C C . LYS A 1 80 ? -5.232 6.732 11.928 1.00 88.25 80 LYS A C 1
ATOM 648 O O . LYS A 1 80 ? -6.126 6.152 12.543 1.00 88.25 80 LYS A O 1
ATOM 653 N N . LEU A 1 81 ? -4.290 6.065 11.258 1.00 87.75 81 LEU A N 1
ATOM 654 C CA . LEU A 1 81 ? -4.239 4.601 11.275 1.00 87.75 81 LEU A CA 1
ATOM 655 C C . LEU A 1 81 ? -3.970 4.084 12.704 1.00 87.75 81 LEU A C 1
ATOM 657 O O . LEU A 1 81 ? -3.091 4.612 13.383 1.00 87.75 81 LEU A O 1
ATOM 661 N N . PRO A 1 82 ? -4.664 3.042 13.183 1.00 85.56 82 PRO A N 1
ATOM 662 C CA . PRO A 1 82 ? -4.338 2.425 14.464 1.00 85.56 82 PRO A CA 1
ATOM 663 C C . PRO A 1 82 ? -2.930 1.806 14.454 1.00 85.56 82 PRO A C 1
ATOM 665 O O . PRO A 1 82 ? -2.471 1.295 13.433 1.00 85.56 82 PRO A O 1
ATOM 668 N N . GLY A 1 83 ? -2.262 1.808 15.608 1.00 84.38 83 GLY A N 1
ATOM 669 C CA . GLY A 1 83 ? -0.954 1.174 15.798 1.00 84.38 83 GLY A CA 1
ATOM 670 C C . GLY A 1 83 ? 0.179 2.164 16.054 1.00 84.38 83 GLY A C 1
ATOM 671 O O . GLY A 1 83 ? 0.159 3.293 15.571 1.00 84.38 83 GLY A O 1
ATOM 672 N N . SER A 1 84 ? 1.172 1.729 16.829 1.00 83.62 84 SER A N 1
ATOM 673 C CA . SER A 1 84 ? 2.326 2.561 17.206 1.00 83.62 84 SER A CA 1
ATOM 674 C C . SER A 1 84 ? 3.528 2.340 16.292 1.00 83.62 84 SER A C 1
ATOM 676 O O . SER A 1 84 ? 4.348 3.236 16.116 1.00 83.62 84 SER A O 1
ATOM 678 N N . ASN A 1 85 ? 3.621 1.152 15.693 1.00 88.44 85 ASN A N 1
ATOM 679 C CA . ASN A 1 85 ? 4.778 0.725 14.922 1.00 88.44 85 ASN A CA 1
ATOM 680 C C . ASN A 1 85 ? 4.434 0.639 13.432 1.00 88.44 85 ASN A C 1
ATOM 682 O O . ASN A 1 85 ? 3.282 0.408 13.058 1.00 88.44 85 ASN A O 1
ATOM 686 N N . LYS A 1 86 ? 5.457 0.742 12.576 1.00 88.75 86 LYS A N 1
ATOM 687 C CA . LYS A 1 86 ? 5.323 0.623 11.115 1.00 88.75 86 LYS A CA 1
ATOM 688 C C . LYS A 1 86 ? 4.551 -0.639 10.702 1.00 88.75 86 LYS A C 1
ATOM 690 O O . LYS A 1 86 ? 3.618 -0.547 9.915 1.00 88.75 86 LYS A O 1
ATOM 695 N N . GLU A 1 87 ? 4.880 -1.797 11.279 1.00 89.19 87 GLU A N 1
ATOM 696 C CA . GLU A 1 87 ? 4.203 -3.067 10.973 1.00 89.19 87 GLU A CA 1
ATOM 697 C C . GLU A 1 87 ? 2.693 -3.041 11.254 1.00 89.19 87 GLU A C 1
ATOM 699 O O . GLU A 1 87 ? 1.914 -3.580 10.460 1.00 89.19 87 GLU A O 1
ATOM 704 N N . ASP A 1 88 ? 2.277 -2.427 12.367 1.00 90.50 88 ASP A N 1
ATOM 705 C CA . ASP A 1 88 ? 0.861 -2.302 12.716 1.00 90.50 88 ASP A CA 1
ATOM 706 C C . ASP A 1 88 ? 0.156 -1.365 11.735 1.00 90.50 88 ASP A C 1
ATOM 708 O O . ASP A 1 88 ? -0.896 -1.713 11.206 1.00 90.50 88 ASP A O 1
ATOM 712 N N . LYS A 1 89 ? 0.784 -0.233 11.397 1.00 90.75 89 LYS A N 1
ATOM 713 C CA . LYS A 1 89 ? 0.260 0.718 10.407 1.00 90.75 89 LYS A CA 1
ATOM 714 C C . LYS A 1 89 ? 0.080 0.068 9.032 1.00 90.75 89 LYS A C 1
ATOM 716 O O . LYS A 1 89 ? -0.957 0.258 8.405 1.00 90.75 89 LYS A O 1
ATOM 721 N N . VAL A 1 90 ? 1.041 -0.746 8.577 1.00 92.69 90 VAL A N 1
ATOM 722 C CA . VAL A 1 90 ? 0.922 -1.508 7.316 1.00 92.69 90 VAL A CA 1
ATOM 723 C C . VAL A 1 90 ? -0.234 -2.507 7.390 1.00 92.69 90 VAL A C 1
ATOM 725 O O . VAL A 1 90 ? -0.982 -2.647 6.422 1.00 92.69 90 VAL A O 1
ATOM 728 N N . ARG A 1 91 ? -0.404 -3.209 8.520 1.00 91.62 91 ARG A N 1
ATOM 729 C CA . ARG A 1 91 ? -1.522 -4.147 8.706 1.00 91.62 91 ARG A CA 1
ATOM 730 C C . ARG A 1 91 ? -2.864 -3.430 8.586 1.00 91.62 91 ARG A C 1
ATOM 732 O O . ARG A 1 91 ? -3.732 -3.908 7.859 1.00 91.62 91 ARG A O 1
ATOM 739 N N . GLU A 1 92 ? -3.019 -2.298 9.263 1.00 91.94 92 GLU A N 1
ATOM 740 C CA . GLU A 1 92 ? -4.263 -1.528 9.234 1.00 91.94 92 GLU A CA 1
ATOM 741 C C . GLU A 1 92 ? -4.529 -0.907 7.864 1.00 91.94 92 GLU A C 1
ATOM 743 O O . GLU A 1 92 ? -5.669 -0.921 7.405 1.00 91.94 92 GLU A O 1
ATOM 748 N N . LEU A 1 93 ? -3.485 -0.439 7.174 1.00 90.88 93 LEU A N 1
ATOM 749 C CA . LEU A 1 93 ? -3.578 0.036 5.795 1.00 90.88 93 LEU A CA 1
ATOM 750 C C . LEU A 1 93 ? -4.111 -1.063 4.868 1.00 90.88 93 LEU A C 1
ATOM 752 O O . LEU A 1 93 ? -5.079 -0.850 4.145 1.00 90.88 93 LEU A O 1
ATOM 756 N N . ILE A 1 94 ? -3.522 -2.261 4.920 1.00 91.06 94 ILE A N 1
ATOM 757 C CA . ILE A 1 94 ? -3.981 -3.403 4.119 1.00 91.06 94 ILE A CA 1
ATOM 758 C C . ILE A 1 94 ? -5.426 -3.758 4.474 1.00 91.06 94 ILE A C 1
ATOM 760 O O . ILE A 1 94 ? -6.238 -3.938 3.574 1.00 91.06 94 ILE A O 1
ATOM 764 N N . GLY A 1 95 ? -5.767 -3.807 5.764 1.00 88.81 95 GLY A N 1
ATOM 765 C CA . GLY A 1 95 ? -7.135 -4.070 6.214 1.00 88.81 95 GLY A CA 1
ATOM 766 C C . GLY A 1 95 ? -8.138 -2.999 5.772 1.00 88.81 95 GLY A C 1
ATOM 767 O O . GLY A 1 95 ? -9.300 -3.314 5.528 1.00 88.81 95 GLY A O 1
ATOM 768 N N . HIS A 1 96 ? -7.712 -1.741 5.640 1.00 89.62 96 HIS A N 1
ATOM 769 C CA . HIS A 1 96 ? -8.539 -0.661 5.104 1.00 89.62 96 HIS A CA 1
ATOM 770 C C . HIS A 1 96 ? -8.914 -0.917 3.639 1.00 89.62 96 HIS A C 1
ATOM 772 O O . HIS A 1 96 ? -10.099 -0.880 3.313 1.00 89.62 96 HIS A O 1
ATOM 778 N N . PHE A 1 97 ? -7.936 -1.255 2.793 1.00 87.44 97 PHE A N 1
ATOM 779 C CA . PHE A 1 97 ? -8.166 -1.550 1.372 1.00 87.44 97 PHE A CA 1
ATOM 780 C C . PHE A 1 97 ? -8.855 -2.897 1.128 1.00 87.44 97 PHE A C 1
ATOM 782 O O . PHE A 1 97 ? -9.637 -3.019 0.191 1.00 87.44 97 PHE A O 1
ATOM 789 N N . ASP A 1 98 ? -8.604 -3.896 1.975 1.00 86.06 98 ASP A N 1
ATOM 790 C CA . ASP A 1 98 ? -9.263 -5.204 1.897 1.00 86.06 98 ASP A CA 1
ATOM 791 C C . ASP A 1 98 ? -10.774 -5.087 2.154 1.00 86.06 98 ASP A C 1
ATOM 793 O O . ASP A 1 98 ? -11.578 -5.606 1.385 1.00 86.06 98 ASP A O 1
ATOM 797 N N . ARG A 1 99 ? -11.179 -4.300 3.164 1.00 84.38 99 ARG A N 1
ATOM 798 C CA . ARG A 1 99 ? -12.600 -4.026 3.456 1.00 84.38 99 ARG A CA 1
ATOM 799 C C . ARG A 1 99 ? -13.321 -3.251 2.352 1.00 84.38 99 ARG A C 1
ATOM 801 O O . ARG A 1 99 ? -14.542 -3.333 2.273 1.00 84.38 99 ARG A O 1
ATOM 808 N N . GLN A 1 100 ? -12.590 -2.480 1.552 1.00 82.25 100 GLN A N 1
ATOM 809 C CA . GLN A 1 100 ? -13.135 -1.700 0.437 1.00 82.25 100 GLN A CA 1
ATOM 810 C C . GLN A 1 100 ? -13.065 -2.444 -0.905 1.00 82.25 100 GLN A C 1
ATOM 812 O O . GLN A 1 100 ? -13.391 -1.859 -1.931 1.00 82.25 100 GLN A O 1
ATOM 817 N N . GLU A 1 101 ? -12.607 -3.704 -0.914 1.00 74.12 101 GLU A N 1
ATOM 818 C CA . GLU A 1 101 ? -12.324 -4.493 -2.125 1.00 74.12 101 GLU A CA 1
ATOM 819 C C . GLU A 1 101 ? -11.340 -3.812 -3.106 1.00 74.12 101 GLU A C 1
ATOM 821 O O . GLU A 1 101 ? -11.165 -4.254 -4.241 1.00 74.12 101 GLU A O 1
ATOM 826 N N . ASP A 1 102 ? -10.612 -2.787 -2.647 1.00 82.81 102 ASP A N 1
ATOM 827 C CA . ASP A 1 102 ? -9.683 -1.976 -3.446 1.00 82.81 102 ASP A CA 1
ATOM 828 C C . ASP A 1 102 ? -8.210 -2.339 -3.173 1.00 82.81 102 ASP A C 1
ATOM 830 O O . ASP A 1 102 ? -7.262 -1.588 -3.415 1.00 82.81 102 ASP A O 1
ATOM 834 N N . ILE A 1 103 ? -7.981 -3.560 -2.681 1.00 86.06 103 ILE A N 1
ATOM 835 C CA . ILE A 1 103 ? -6.635 -4.094 -2.439 1.00 86.06 103 ILE A CA 1
ATOM 836 C C . ILE A 1 103 ? -5.793 -4.148 -3.725 1.00 86.06 103 ILE A C 1
ATOM 838 O O . ILE A 1 103 ? -4.565 -4.045 -3.688 1.00 86.06 103 ILE A O 1
ATOM 842 N N . ARG A 1 104 ? -6.451 -4.256 -4.886 1.00 83.12 104 ARG A N 1
ATOM 843 C CA . ARG A 1 104 ? -5.803 -4.251 -6.203 1.00 83.12 104 ARG A CA 1
ATOM 844 C C . ARG A 1 104 ? -5.121 -2.915 -6.491 1.00 83.12 104 ARG A C 1
ATOM 846 O O . ARG A 1 104 ? -3.988 -2.932 -6.971 1.00 83.12 104 ARG A O 1
ATOM 853 N N . ARG A 1 105 ? -5.743 -1.782 -6.141 1.00 84.31 105 ARG A N 1
ATOM 854 C CA . ARG A 1 105 ? -5.149 -0.445 -6.309 1.00 84.31 105 ARG A CA 1
ATOM 855 C C . ARG A 1 105 ? -3.892 -0.282 -5.467 1.00 84.31 105 ARG A C 1
ATOM 857 O O . ARG A 1 105 ? -2.888 0.215 -5.978 1.00 84.31 105 ARG A O 1
ATOM 864 N N . LEU A 1 106 ? -3.907 -0.768 -4.222 1.00 87.44 106 LEU A N 1
ATOM 865 C CA . LEU A 1 106 ? -2.721 -0.772 -3.359 1.00 87.44 106 LEU A CA 1
ATOM 866 C C . LEU A 1 106 ? -1.574 -1.570 -4.002 1.00 87.44 106 LEU A C 1
ATOM 868 O O . LEU A 1 106 ? -0.448 -1.076 -4.092 1.00 87.44 106 LEU A O 1
ATOM 872 N N . VAL A 1 107 ? -1.855 -2.785 -4.485 1.00 88.25 107 VAL A N 1
ATOM 873 C CA . VAL A 1 107 ? -0.856 -3.639 -5.150 1.00 88.25 107 VAL A CA 1
ATOM 874 C C . VAL A 1 107 ? -0.332 -2.995 -6.433 1.00 88.25 107 VAL A C 1
ATOM 876 O O . VAL A 1 107 ? 0.874 -3.013 -6.681 1.00 88.25 107 VAL A O 1
ATOM 879 N N . GLU A 1 108 ? -1.204 -2.402 -7.248 1.00 86.75 108 GLU A N 1
ATOM 880 C CA . GLU A 1 108 ? -0.806 -1.744 -8.490 1.00 86.75 108 GLU A CA 1
ATOM 881 C C . GLU A 1 108 ? 0.101 -0.539 -8.221 1.00 86.75 108 GLU A C 1
ATOM 883 O O . GLU A 1 108 ? 1.135 -0.388 -8.880 1.00 86.75 108 GLU A O 1
ATOM 888 N N . TYR A 1 109 ? -0.240 0.279 -7.223 1.00 88.12 109 TYR A N 1
ATOM 889 C CA . TYR A 1 109 ? 0.588 1.398 -6.789 1.00 88.12 109 TYR A CA 1
ATOM 890 C C . TYR A 1 109 ? 1.961 0.907 -6.299 1.00 88.12 109 TYR A C 1
ATOM 892 O O . TYR A 1 109 ? 3.000 1.379 -6.769 1.00 88.12 109 TYR A O 1
ATOM 900 N N . CYS A 1 110 ? 1.988 -0.125 -5.448 1.00 88.56 110 CYS A N 1
ATOM 901 C CA . CYS A 1 110 ? 3.228 -0.751 -4.983 1.00 88.56 110 CYS A CA 1
ATOM 902 C C . CYS A 1 110 ? 4.090 -1.279 -6.146 1.00 88.56 110 CYS A C 1
ATOM 904 O O . CYS A 1 110 ? 5.311 -1.089 -6.165 1.00 88.56 110 CYS A O 1
ATOM 906 N N . ARG A 1 111 ? 3.460 -1.900 -7.151 1.00 87.00 111 ARG A N 1
ATOM 907 C CA . ARG A 1 111 ? 4.128 -2.418 -8.352 1.00 87.00 111 ARG A CA 1
ATOM 908 C C . ARG A 1 111 ? 4.728 -1.300 -9.205 1.00 87.00 111 ARG A C 1
ATOM 910 O O . ARG A 1 111 ? 5.827 -1.477 -9.723 1.00 87.00 111 ARG A O 1
ATOM 917 N N . LYS A 1 112 ? 4.048 -0.155 -9.327 1.00 86.50 112 LYS A N 1
ATOM 918 C CA . LYS A 1 112 ? 4.559 1.030 -10.043 1.00 86.50 112 LYS A CA 1
ATOM 919 C C . LYS A 1 112 ? 5.775 1.636 -9.344 1.00 86.50 112 LYS A C 1
ATOM 921 O O . LYS A 1 112 ? 6.752 1.957 -10.012 1.00 86.50 112 LYS A O 1
ATOM 926 N N . GLN A 1 113 ? 5.749 1.728 -8.014 1.00 87.88 113 GLN A N 1
ATOM 927 C CA . GLN A 1 113 ? 6.869 2.262 -7.228 1.00 87.88 113 GLN A CA 1
ATOM 928 C C . GLN A 1 113 ? 8.083 1.323 -7.189 1.00 87.88 113 GLN A C 1
ATOM 930 O O . GLN A 1 113 ? 9.230 1.767 -7.077 1.00 87.88 113 GLN A O 1
ATOM 935 N N . ARG A 1 114 ? 7.846 0.007 -7.256 1.00 86.38 114 ARG A N 1
ATOM 936 C CA . ARG A 1 114 ? 8.883 -1.033 -7.195 1.00 86.38 114 ARG A CA 1
ATOM 937 C C . ARG A 1 114 ? 8.652 -2.110 -8.262 1.00 86.38 114 ARG A C 1
ATOM 939 O O . ARG A 1 114 ? 8.301 -3.241 -7.918 1.00 86.38 114 ARG A O 1
ATOM 946 N N . PRO A 1 115 ? 8.922 -1.812 -9.546 1.00 87.06 115 PRO A N 1
ATOM 947 C CA . PRO A 1 115 ? 8.723 -2.773 -10.632 1.00 87.06 115 PRO A CA 1
ATOM 948 C C . PRO A 1 115 ? 9.730 -3.931 -10.600 1.00 87.06 115 PRO A C 1
ATOM 950 O O . PRO A 1 115 ? 9.470 -4.987 -11.162 1.00 87.06 115 PRO A O 1
ATOM 953 N N . ARG A 1 116 ? 10.877 -3.753 -9.925 1.00 83.62 116 ARG A N 1
ATOM 954 C CA . ARG A 1 116 ? 11.914 -4.790 -9.776 1.00 83.62 116 ARG A CA 1
ATOM 955 C C . ARG A 1 116 ? 11.579 -5.862 -8.734 1.00 83.62 116 ARG A C 1
ATOM 957 O O . ARG A 1 116 ? 12.257 -6.884 -8.689 1.00 83.62 116 ARG A O 1
ATOM 964 N N . SER A 1 117 ? 10.580 -5.637 -7.883 1.00 86.94 117 SER A N 1
ATOM 965 C CA . SER A 1 117 ? 10.210 -6.586 -6.833 1.00 86.94 117 SER A CA 1
ATOM 966 C C . SER A 1 117 ? 9.287 -7.674 -7.373 1.00 86.94 117 SER A C 1
ATOM 968 O O . SER A 1 117 ? 8.420 -7.415 -8.208 1.00 86.94 117 SER A O 1
ATOM 970 N N . ASN A 1 118 ? 9.433 -8.899 -6.867 1.00 85.12 118 ASN A N 1
ATOM 971 C CA . ASN A 1 118 ? 8.609 -10.018 -7.313 1.00 85.12 118 ASN A CA 1
ATOM 972 C C . ASN A 1 118 ? 7.235 -10.029 -6.618 1.00 85.12 118 ASN A C 1
ATOM 974 O O . ASN A 1 118 ? 7.021 -10.748 -5.644 1.00 85.12 118 ASN A O 1
ATOM 978 N N . TRP A 1 119 ? 6.301 -9.226 -7.129 1.00 84.12 119 TRP A N 1
ATOM 979 C CA . TRP A 1 119 ? 4.925 -9.141 -6.623 1.00 84.12 119 TRP A CA 1
ATOM 980 C C . TRP A 1 119 ? 4.065 -10.362 -6.961 1.00 84.12 119 TRP A C 1
ATOM 982 O O . TRP A 1 119 ? 3.009 -10.526 -6.369 1.00 84.12 119 TRP A O 1
ATOM 992 N N . GLN A 1 120 ? 4.502 -11.249 -7.861 1.00 82.38 120 GLN A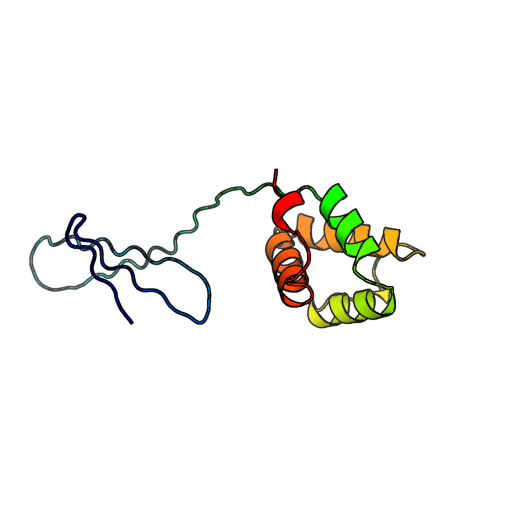 N 1
ATOM 993 C CA . GLN A 1 120 ? 3.718 -12.428 -8.252 1.00 82.38 120 GLN A CA 1
ATOM 994 C C . GLN A 1 120 ? 3.526 -13.410 -7.087 1.00 82.38 120 GLN A C 1
ATOM 996 O O . GLN A 1 120 ? 2.536 -14.129 -7.043 1.00 82.38 120 GLN A O 1
ATOM 1001 N N . THR A 1 121 ? 4.426 -13.387 -6.098 1.00 85.69 121 THR A N 1
ATOM 1002 C CA . THR A 1 121 ? 4.366 -14.274 -4.926 1.00 85.69 121 THR A CA 1
ATOM 1003 C C . THR A 1 121 ? 3.173 -14.021 -3.996 1.00 85.69 121 THR A C 1
ATOM 1005 O O . THR A 1 121 ? 2.987 -14.802 -3.064 1.00 85.69 121 THR A O 1
ATOM 1008 N N . ILE A 1 122 ? 2.434 -12.916 -4.161 1.00 87.50 122 ILE A N 1
ATOM 1009 C CA . ILE A 1 122 ? 1.295 -12.580 -3.290 1.00 87.50 122 ILE A CA 1
ATOM 1010 C C . ILE A 1 122 ? -0.020 -13.187 -3.777 1.00 87.50 122 ILE A C 1
ATOM 1012 O O . ILE A 1 122 ? -0.968 -13.225 -3.001 1.00 87.50 122 ILE A O 1
ATOM 1016 N N . TYR A 1 123 ? -0.101 -13.608 -5.038 1.00 85.19 123 TYR A N 1
ATOM 1017 C CA . TYR A 1 123 ? -1.308 -14.201 -5.605 1.00 85.19 123 TYR A CA 1
ATOM 1018 C C . TYR A 1 123 ? -1.381 -15.683 -5.217 1.00 85.19 123 TYR A C 1
ATOM 1020 O O . TYR A 1 123 ? -0.357 -16.370 -5.244 1.00 85.19 123 TYR A O 1
ATOM 1028 N N . ILE A 1 124 ? -2.567 -16.145 -4.808 1.00 78.00 124 ILE A N 1
ATOM 1029 C CA . ILE A 1 124 ? -2.852 -17.534 -4.407 1.00 78.00 124 ILE A CA 1
ATOM 1030 C C . ILE A 1 124 ? -4.038 -18.117 -5.162 1.00 78.00 124 ILE A C 1
ATOM 1032 O O . ILE A 1 124 ? -4.909 -17.328 -5.596 1.00 78.00 124 ILE A O 1
#

Sequence (124 aa):
MDYFNSDSGDLILYDTAKCNLFLCEVSNQSANMITVKITVIHEHDKVKINLSRLRQMIDKLFNESELKTLCFDLEVDYEKLPGSNKEDKVRELIGHFDRQEDIRRLVEYCRKQRPRSNWQTIYI

Radius of gyration: 20.27 Å; chains: 1; bounding box: 42×28×58 Å

Secondary structure (DSSP, 8-state):
--EEETTTTEEEEE-TTS--EE-------SSS----------------B-HHHHHHHHHHH--HHHHHHHHHHTT--TTTSS-SSHHHHHHHHHHHHHHTT-HHHHHHHHHHH-TTS-GGGGB-